Protein AF-A0A915YVB5-F1 (afdb_monomer_lite)

Organism: NCBI:txid588596

Secondary structure (DSSP, 8-state):
-----TTHHHHHHHHHHHTTSEEEEEES--TT--HHHHHHHHHHHHHTT-TTS--EEEEEEEP-TTSPPEEEEEEE--TT--HHHHHHHHTTTS-HHHHHHHHHHHHHHHHHHHHTT---S-SS-SPPPPPPTT--HHHHHHHHHHT-SSGGGSPPHHHHHHHHHHHHHHTT--

Radius of gyration: 20.86 Å; chains: 1; bounding box: 47×36×64 Å

Foldseek 3Di:
DDDPPPPVVVVVVVVCVVVQFKDKDKDFAVVDPDCVVVVVVVLCVVQQPQPLRKHWDDKDWDDDPPPGTIIITTTGRDPCPDPVSNCVVCVVVDDVLNVLVVVLSVLVSCLVCVVVVHDPVPPDPPDDDDDDPPDDPLVVVLVVQCVDPDPVSRDRSVVSNVSSVVVSVVVVVD

InterPro domains:
  IPR000719 Protein kinase domain [PS50011] (1-174)
  IPR001245 Serine-threonine/tyrosine-protein kinase, catalytic domain [PF07714] (34-124)
  IPR050122 Receptor Tyrosine Kinase [PTHR24416] (34-123)

pLDDT: mean 80.57, std 14.85, range [39.12, 97.44]

Sequence (174 aa):
MSSSSNYECVNWIEEAISNKYLEYYKFEEFKNIESELVNELKLHRKVDFHDNIINFYGVSEACSGSGIKKYLLVVDYADCGSLKQYLGDNFNKLTWKDKFQLAYQLTNVMSYLHYEGIVHRDLHSGQRENIVPGTPKDYYDLYQECWDGEPNKRPTMIKVAEELKKIIMKWEEV

Structure (mmCIF, N/CA/C/O backbone):
data_AF-A0A915YVB5-F1
#
_entry.id   AF-A0A915YVB5-F1
#
loop_
_atom_site.group_PDB
_atom_site.id
_atom_site.type_symbol
_atom_site.label_atom_id
_atom_site.label_alt_id
_atom_site.label_comp_id
_atom_site.label_asym_id
_atom_site.label_entity_id
_atom_site.label_seq_id
_atom_site.pdbx_PDB_ins_code
_atom_site.Cartn_x
_atom_site.Cartn_y
_atom_site.Cartn_z
_atom_site.occupancy
_atom_site.B_iso_or_equiv
_atom_site.auth_seq_id
_atom_site.auth_comp_id
_atom_site.auth_asym_id
_atom_site.auth_atom_id
_atom_site.pdbx_PDB_model_num
ATOM 1 N N . MET A 1 1 ? 26.363 17.633 -42.087 1.00 43.66 1 MET A N 1
ATOM 2 C CA . MET A 1 1 ? 25.273 16.986 -41.327 1.00 43.66 1 MET A CA 1
ATOM 3 C C . MET A 1 1 ? 25.839 15.763 -40.622 1.00 43.66 1 MET A C 1
ATOM 5 O O . MET A 1 1 ? 26.122 14.796 -41.310 1.00 43.66 1 MET A O 1
ATOM 9 N N . SER A 1 2 ? 26.019 15.823 -39.299 1.00 39.12 2 SER A N 1
ATOM 10 C CA . SER A 1 2 ? 25.978 14.655 -38.400 1.00 39.12 2 SER A CA 1
ATOM 11 C C . SER A 1 2 ? 26.060 15.100 -36.930 1.00 39.12 2 SER A C 1
ATOM 13 O O . SER A 1 2 ? 27.076 15.636 -36.499 1.00 39.12 2 SER A O 1
ATOM 15 N N . SER A 1 3 ? 24.957 14.846 -36.215 1.00 47.31 3 SER A N 1
ATOM 16 C CA . SER A 1 3 ? 24.842 14.462 -34.795 1.00 47.31 3 SER A CA 1
ATOM 17 C C . SER A 1 3 ? 25.483 15.339 -33.706 1.00 47.31 3 SER A C 1
ATOM 19 O O . SER A 1 3 ? 26.609 15.089 -33.284 1.00 47.31 3 SER A O 1
ATOM 21 N N . SER A 1 4 ? 24.690 16.248 -33.126 1.00 45.94 4 SER A N 1
ATOM 22 C CA . SER A 1 4 ? 24.971 16.890 -31.825 1.00 45.94 4 SER A CA 1
ATOM 23 C C . SER A 1 4 ? 23.856 16.683 -30.788 1.00 45.94 4 SER A C 1
ATOM 25 O O . SER A 1 4 ? 23.861 17.335 -29.757 1.00 45.94 4 SER A O 1
ATOM 27 N N . SER A 1 5 ? 22.908 15.768 -31.014 1.00 47.78 5 SER A N 1
ATOM 28 C CA . SER A 1 5 ? 21.724 15.632 -30.147 1.00 47.78 5 SER A CA 1
ATOM 29 C C . SER A 1 5 ? 21.885 14.658 -28.971 1.00 47.78 5 SER A C 1
ATOM 31 O O . SER A 1 5 ? 20.951 14.501 -28.195 1.00 47.78 5 SER A O 1
ATOM 33 N N . ASN A 1 6 ? 23.033 13.981 -28.830 1.00 46.94 6 ASN A N 1
ATOM 34 C CA . ASN A 1 6 ? 23.192 12.904 -27.838 1.00 46.94 6 ASN A CA 1
ATOM 35 C C . ASN A 1 6 ? 23.788 13.354 -26.491 1.00 46.94 6 ASN A C 1
ATOM 37 O O . ASN A 1 6 ? 23.718 12.602 -25.528 1.00 46.94 6 ASN A O 1
ATOM 41 N N . TYR A 1 7 ? 24.355 14.562 -26.404 1.00 51.62 7 TYR A N 1
ATOM 42 C CA . TYR A 1 7 ? 24.958 15.084 -25.164 1.00 51.62 7 TYR A CA 1
ATOM 43 C C . TYR A 1 7 ? 23.992 15.944 -24.344 1.00 51.62 7 TYR A C 1
ATOM 45 O O . TYR A 1 7 ? 24.111 16.028 -23.128 1.00 51.62 7 TYR A O 1
ATOM 53 N N . GLU A 1 8 ? 22.998 16.543 -24.996 1.00 47.28 8 GLU A N 1
ATOM 54 C CA . GLU A 1 8 ? 22.024 17.410 -24.331 1.00 47.28 8 GLU A CA 1
ATOM 55 C C . GLU A 1 8 ? 21.007 16.596 -23.514 1.00 47.28 8 GLU A C 1
ATOM 57 O O . GLU A 1 8 ? 20.640 16.992 -22.411 1.00 47.28 8 GLU A O 1
ATOM 62 N N . CYS A 1 9 ? 20.615 15.410 -24.005 1.00 47.00 9 CYS A N 1
ATOM 63 C CA . CYS A 1 9 ? 19.683 14.523 -23.301 1.00 47.00 9 CYS A CA 1
ATOM 64 C C . CYS A 1 9 ? 20.277 13.833 -22.062 1.00 47.00 9 CYS A C 1
ATOM 66 O O . CYS A 1 9 ? 19.541 13.479 -21.149 1.00 47.00 9 CYS A O 1
ATOM 68 N N . VAL A 1 10 ? 21.595 13.627 -22.021 1.00 54.09 10 VAL A N 1
ATOM 69 C CA . VAL A 1 10 ? 22.263 13.009 -20.865 1.00 54.09 10 VAL A CA 1
ATOM 70 C C . VAL A 1 10 ? 22.444 14.035 -19.744 1.00 54.09 10 VAL A C 1
ATOM 72 O O . VAL A 1 10 ? 22.188 13.718 -18.586 1.00 54.09 10 VAL A O 1
ATOM 75 N N . ASN A 1 11 ? 22.757 15.289 -20.092 1.00 62.72 11 ASN A N 1
ATOM 76 C CA . ASN A 1 11 ? 22.980 16.354 -19.114 1.00 62.72 11 ASN A CA 1
ATOM 77 C C . ASN A 1 11 ? 21.743 16.662 -18.257 1.00 62.72 11 ASN A C 1
ATOM 79 O O . ASN A 1 11 ? 21.885 16.820 -17.050 1.00 62.72 11 ASN A O 1
ATOM 83 N N . TRP A 1 12 ? 20.535 16.719 -18.835 1.00 71.44 12 TRP A N 1
ATOM 84 C CA . TRP A 1 12 ? 19.340 17.032 -18.035 1.00 71.44 12 TRP A CA 1
ATOM 85 C C . TRP A 1 12 ? 18.944 15.888 -17.097 1.00 71.44 12 TRP A C 1
ATOM 87 O O . TRP A 1 12 ? 18.432 16.150 -16.013 1.00 71.44 12 TRP A O 1
ATOM 97 N N . ILE A 1 13 ? 19.178 14.626 -17.484 1.00 64.38 13 ILE A N 1
ATOM 98 C CA . ILE A 1 13 ? 18.906 13.468 -16.618 1.00 64.38 13 ILE A CA 1
ATOM 99 C C . ILE A 1 13 ? 19.876 13.491 -15.440 1.00 64.38 13 ILE A C 1
ATOM 101 O O . ILE A 1 13 ? 19.455 13.353 -14.295 1.00 64.38 13 ILE A O 1
ATOM 105 N N . GLU A 1 14 ? 21.164 13.705 -15.709 1.00 69.56 14 GLU A N 1
ATOM 106 C CA . GLU A 1 14 ? 22.186 13.824 -14.669 1.00 69.56 14 GLU A CA 1
ATOM 107 C C . GLU A 1 14 ? 21.912 15.013 -13.735 1.00 69.56 14 GLU A C 1
ATOM 109 O O . GLU A 1 14 ? 22.028 14.880 -12.516 1.00 69.56 14 GLU A O 1
ATOM 114 N N . GLU A 1 15 ? 21.464 16.147 -14.279 1.00 77.06 15 GLU A N 1
ATOM 115 C CA . GLU A 1 15 ? 21.045 17.318 -13.507 1.00 77.06 15 GLU A CA 1
ATOM 116 C C . GLU A 1 15 ? 19.790 17.039 -12.664 1.00 77.06 15 GLU A C 1
ATOM 118 O O . GLU A 1 15 ? 19.748 17.388 -11.483 1.00 77.06 15 GLU A O 1
ATOM 123 N N . ALA A 1 16 ? 18.783 16.362 -13.220 1.00 71.44 16 ALA A N 1
ATOM 124 C CA . ALA A 1 16 ? 17.572 15.978 -12.500 1.00 71.44 16 ALA A CA 1
ATOM 125 C C . ALA A 1 16 ? 17.860 14.976 -11.371 1.00 71.44 16 ALA A C 1
ATOM 127 O O . ALA A 1 16 ? 17.291 15.102 -10.287 1.00 71.44 16 ALA A O 1
ATOM 128 N N . ILE A 1 17 ? 18.784 14.032 -11.581 1.00 72.75 17 ILE A N 1
ATOM 129 C CA . ILE A 1 17 ? 19.278 13.121 -10.536 1.00 72.75 17 ILE A CA 1
ATOM 130 C C . ILE A 1 17 ? 20.024 13.914 -9.455 1.00 72.75 17 ILE A C 1
ATOM 132 O O . ILE A 1 17 ? 19.758 13.743 -8.266 1.00 72.75 17 ILE A O 1
ATOM 136 N N . SER A 1 18 ? 20.929 14.818 -9.849 1.00 78.94 18 SER A N 1
ATOM 137 C CA . SER A 1 18 ? 21.695 15.664 -8.921 1.00 78.94 18 SER A CA 1
ATOM 138 C C . SER A 1 18 ? 20.785 16.534 -8.049 1.00 78.94 18 SER A C 1
ATOM 140 O O . SER A 1 18 ? 21.034 16.706 -6.855 1.00 78.94 18 SER A O 1
ATOM 142 N N . ASN A 1 19 ? 19.704 17.049 -8.633 1.00 79.56 19 ASN A N 1
ATOM 143 C CA . ASN A 1 19 ? 18.708 17.865 -7.947 1.00 79.56 19 ASN A CA 1
ATOM 144 C C . ASN A 1 19 ? 17.631 17.042 -7.214 1.00 79.56 19 ASN A C 1
ATOM 146 O O . ASN A 1 19 ? 16.724 17.633 -6.633 1.00 79.56 19 ASN A O 1
ATOM 150 N N . LYS A 1 20 ? 17.737 15.703 -7.196 1.00 76.12 20 LYS A N 1
ATOM 151 C CA . LYS A 1 20 ? 16.785 14.776 -6.554 1.00 76.12 20 LYS A CA 1
ATOM 152 C C . LYS A 1 20 ? 15.350 14.872 -7.086 1.00 76.12 20 LYS A C 1
ATOM 154 O O . LYS A 1 20 ? 14.392 14.681 -6.344 1.00 76.12 20 LYS A O 1
ATOM 159 N N . TYR A 1 21 ? 15.198 15.165 -8.374 1.00 68.75 21 TYR A N 1
ATOM 160 C CA . TYR A 1 21 ? 13.904 15.112 -9.056 1.00 68.75 21 TYR A CA 1
ATOM 161 C C . TYR A 1 21 ? 13.575 13.707 -9.572 1.00 68.75 21 TYR A C 1
ATOM 163 O O . TYR A 1 21 ? 12.403 13.380 -9.726 1.00 68.75 21 TYR A O 1
ATOM 171 N N . LEU A 1 22 ? 14.592 12.877 -9.832 1.00 66.31 22 LEU A N 1
ATOM 172 C CA . LEU A 1 22 ? 14.447 11.523 -10.373 1.00 66.31 22 LEU A CA 1
ATOM 173 C C . LEU A 1 22 ? 15.363 10.537 -9.639 1.00 66.31 22 LEU A C 1
ATOM 175 O O . LEU A 1 22 ? 16.502 10.872 -9.305 1.00 66.31 22 LEU A O 1
ATOM 179 N N . GLU A 1 23 ? 14.883 9.308 -9.444 1.00 63.91 23 GLU A N 1
ATOM 180 C CA . GLU A 1 23 ? 15.707 8.159 -9.052 1.00 63.91 23 GLU A CA 1
ATOM 181 C C . GLU A 1 23 ? 15.941 7.243 -10.261 1.00 63.91 23 GLU A C 1
ATOM 183 O O . GLU A 1 23 ? 15.112 7.186 -11.173 1.00 63.91 23 GLU A O 1
ATOM 188 N N . TYR A 1 24 ? 17.065 6.516 -10.281 1.00 60.62 24 TYR A N 1
ATOM 189 C CA . TYR A 1 24 ? 17.320 5.497 -11.298 1.00 60.62 24 TYR A CA 1
ATOM 190 C C . TYR A 1 24 ? 17.777 4.178 -10.685 1.00 60.62 24 TYR A C 1
ATOM 192 O O . TYR A 1 24 ? 18.603 4.134 -9.773 1.00 60.62 24 TYR A O 1
ATOM 200 N N . TYR A 1 25 ? 17.304 3.084 -11.275 1.00 61.62 25 TYR A N 1
ATOM 201 C CA . TYR A 1 25 ? 17.767 1.736 -10.965 1.00 61.62 25 TYR A CA 1
ATOM 202 C C . TYR A 1 25 ? 18.684 1.243 -12.084 1.00 61.62 25 TYR A C 1
ATOM 204 O O . TYR A 1 25 ? 18.329 1.291 -13.265 1.00 61.62 25 TYR A O 1
ATOM 212 N N . LYS A 1 26 ? 19.890 0.797 -11.717 1.00 52.09 26 LYS A N 1
ATOM 213 C CA . LYS A 1 26 ? 20.902 0.295 -12.654 1.00 52.09 26 LYS A CA 1
ATOM 214 C C . LYS A 1 26 ? 20.838 -1.226 -12.724 1.00 52.09 26 LYS A C 1
ATOM 216 O O . LYS A 1 26 ? 21.125 -1.898 -11.738 1.00 52.09 26 LYS A O 1
ATOM 221 N N . PHE A 1 27 ? 20.574 -1.759 -13.911 1.00 57.34 27 PHE A N 1
ATOM 222 C CA . PHE A 1 27 ? 20.607 -3.199 -14.167 1.00 57.34 27 PHE A CA 1
ATOM 223 C C . PHE A 1 27 ? 21.787 -3.528 -15.085 1.00 57.34 27 PHE A C 1
ATOM 225 O O . PHE A 1 27 ? 21.959 -2.913 -16.141 1.00 57.34 27 PHE A O 1
ATOM 232 N N . GLU A 1 28 ? 22.662 -4.437 -14.642 1.00 49.88 28 GLU A N 1
ATOM 233 C CA . GLU A 1 28 ? 23.967 -4.643 -15.284 1.00 49.88 28 GLU A CA 1
ATOM 234 C C . GLU A 1 28 ? 23.925 -5.565 -16.502 1.00 49.88 28 GLU A C 1
ATOM 236 O O . GLU A 1 28 ? 24.807 -5.439 -17.342 1.00 49.88 28 GLU A O 1
ATOM 241 N N . GLU A 1 29 ? 22.900 -6.399 -16.685 1.00 47.47 29 GLU A N 1
ATOM 242 C CA . GLU A 1 29 ? 22.746 -7.183 -17.910 1.00 47.47 29 GLU A CA 1
ATOM 243 C C . GLU A 1 29 ? 21.276 -7.391 -18.267 1.00 47.47 29 GLU A C 1
ATOM 245 O O . GLU A 1 29 ? 20.557 -8.165 -17.647 1.00 47.47 29 GLU A O 1
ATOM 250 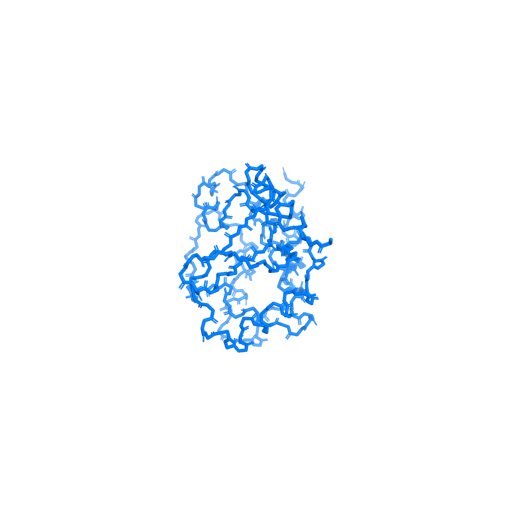N N . PHE A 1 30 ? 20.854 -6.773 -19.363 1.00 51.91 30 PHE A N 1
ATOM 251 C CA . PHE A 1 30 ? 19.599 -7.094 -20.036 1.00 51.91 30 PHE A CA 1
ATOM 252 C C . PHE A 1 30 ? 19.775 -8.213 -21.070 1.00 51.91 30 PHE A C 1
ATOM 254 O O . PHE A 1 30 ? 19.174 -8.194 -22.142 1.00 51.91 30 PHE A O 1
ATOM 261 N N . LYS A 1 31 ? 20.645 -9.190 -20.788 1.00 48.50 31 LYS A N 1
ATOM 262 C CA . LYS A 1 31 ? 20.853 -10.328 -21.698 1.00 48.50 31 LYS A CA 1
ATOM 263 C C . LYS A 1 31 ? 19.724 -11.358 -21.647 1.00 48.50 31 LYS A C 1
ATOM 265 O O . LYS A 1 31 ? 19.667 -12.183 -22.543 1.00 48.50 31 LYS A O 1
ATOM 270 N N . ASN A 1 32 ? 18.799 -11.224 -20.694 1.00 45.31 32 ASN A N 1
ATOM 271 C CA . ASN A 1 32 ? 17.533 -11.950 -20.611 1.00 45.31 32 ASN A CA 1
ATOM 272 C C . ASN A 1 32 ? 16.418 -11.001 -20.115 1.00 45.31 32 ASN A C 1
ATOM 274 O O . ASN A 1 32 ? 15.937 -11.147 -18.995 1.00 45.31 32 ASN A O 1
ATOM 278 N N . ILE A 1 33 ? 16.000 -10.004 -20.915 1.00 53.34 33 ILE A N 1
ATOM 279 C CA . ILE A 1 33 ? 14.674 -9.373 -20.713 1.00 53.34 33 ILE A CA 1
ATOM 280 C C . ILE A 1 33 ? 13.633 -10.401 -21.150 1.00 53.34 33 ILE A C 1
ATOM 282 O O . ILE A 1 33 ? 13.094 -10.350 -22.257 1.00 53.34 33 ILE A O 1
ATOM 286 N N . GLU A 1 34 ? 13.415 -11.398 -20.305 1.00 61.78 34 GLU A N 1
ATOM 287 C CA . GLU A 1 34 ? 12.273 -12.287 -20.413 1.00 61.78 34 GLU A CA 1
ATOM 288 C C . GLU A 1 34 ? 11.006 -11.447 -20.205 1.00 61.78 34 GLU A C 1
ATOM 290 O O . GLU A 1 34 ? 11.015 -10.418 -19.528 1.00 61.78 34 GLU A O 1
ATOM 295 N N . SER A 1 35 ? 9.916 -11.851 -20.849 1.00 64.81 35 SER A N 1
ATOM 296 C CA . SER A 1 35 ? 8.612 -11.174 -20.935 1.00 64.81 35 SER A CA 1
ATOM 297 C C . SER A 1 35 ? 8.062 -10.537 -19.650 1.00 64.81 35 SER A C 1
ATOM 299 O O . SER A 1 35 ? 7.161 -9.707 -19.739 1.00 64.81 35 SER A O 1
ATOM 301 N N . GLU A 1 36 ? 8.571 -10.919 -18.483 1.00 72.19 36 GLU A N 1
ATOM 302 C CA . GLU A 1 36 ? 8.142 -10.486 -17.156 1.00 72.19 36 GLU A CA 1
ATOM 303 C C . GLU A 1 36 ? 8.354 -8.989 -16.916 1.00 72.19 36 GLU A C 1
ATOM 305 O O . GLU A 1 36 ? 7.379 -8.305 -16.616 1.00 72.19 36 GLU A O 1
ATOM 310 N N . LEU A 1 37 ? 9.553 -8.441 -17.156 1.00 74.31 37 LEU A N 1
ATOM 311 C CA . LEU A 1 37 ? 9.798 -7.003 -16.956 1.00 74.31 37 LEU A CA 1
ATOM 312 C C . LEU A 1 37 ? 8.968 -6.148 -17.923 1.00 74.31 37 LEU A C 1
ATOM 314 O O . LEU A 1 37 ? 8.394 -5.129 -17.551 1.00 74.31 37 LEU A O 1
ATOM 318 N N . VAL A 1 38 ? 8.869 -6.569 -19.188 1.00 78.06 38 VAL A N 1
ATOM 319 C CA . VAL A 1 38 ? 8.026 -5.877 -20.178 1.00 78.06 38 VAL A CA 1
ATOM 320 C C . VAL A 1 38 ? 6.555 -5.934 -19.766 1.00 78.06 38 VAL A C 1
ATOM 322 O O . VAL A 1 38 ? 5.820 -4.971 -19.980 1.00 78.06 38 VAL A O 1
ATOM 325 N N . ASN A 1 39 ? 6.110 -7.053 -19.197 1.00 81.00 39 ASN A N 1
ATOM 326 C CA . ASN A 1 39 ? 4.759 -7.195 -18.681 1.00 81.00 39 ASN A CA 1
ATOM 327 C C . ASN A 1 39 ? 4.525 -6.293 -17.461 1.00 81.00 39 ASN A C 1
ATOM 329 O O . ASN A 1 39 ? 3.501 -5.622 -17.406 1.00 81.00 39 ASN A O 1
ATOM 333 N N . GLU A 1 40 ? 5.481 -6.206 -16.540 1.00 82.25 40 GLU A N 1
ATOM 334 C CA . GLU A 1 40 ? 5.418 -5.318 -15.377 1.00 82.25 40 GLU A CA 1
ATOM 335 C C . GLU A 1 40 ? 5.320 -3.845 -15.793 1.00 82.25 40 GLU A C 1
ATOM 337 O O . GLU A 1 40 ? 4.391 -3.158 -15.380 1.00 82.25 40 GLU A O 1
ATOM 342 N N . LEU A 1 41 ? 6.169 -3.384 -16.719 1.00 84.69 41 LEU A N 1
ATOM 343 C CA . LEU A 1 41 ? 6.102 -2.015 -17.248 1.00 84.69 41 LEU A CA 1
ATOM 344 C C . LEU A 1 41 ? 4.778 -1.725 -17.972 1.00 84.69 41 LEU A C 1
ATOM 346 O O . LEU A 1 41 ? 4.252 -0.615 -17.895 1.00 84.69 41 LEU A O 1
ATOM 350 N N . LYS A 1 42 ? 4.214 -2.713 -18.680 1.00 84.75 42 LYS A N 1
ATOM 351 C CA . LYS A 1 42 ? 2.887 -2.585 -19.307 1.00 84.75 42 LYS A CA 1
ATOM 352 C C . LYS A 1 42 ? 1.776 -2.462 -18.269 1.00 84.75 42 LYS A C 1
ATOM 354 O O . LYS A 1 42 ? 0.858 -1.674 -18.477 1.00 84.75 42 LYS A O 1
ATOM 359 N N . LEU A 1 43 ? 1.845 -3.235 -17.186 1.00 85.38 43 LEU A N 1
ATOM 360 C CA . LEU A 1 43 ? 0.885 -3.162 -16.087 1.00 85.38 43 LEU A CA 1
ATOM 361 C C . LEU A 1 43 ? 1.013 -1.835 -15.335 1.00 85.38 43 LEU A C 1
ATOM 363 O O . LEU A 1 43 ? -0.009 -1.209 -15.081 1.00 85.38 43 LEU A O 1
ATOM 367 N N . HIS A 1 44 ? 2.235 -1.363 -15.068 1.00 84.75 44 HIS A N 1
ATOM 368 C CA . HIS A 1 44 ? 2.494 -0.065 -14.435 1.00 84.75 44 HIS A CA 1
ATOM 369 C C . HIS A 1 44 ? 1.878 1.075 -15.246 1.00 84.75 44 HIS A C 1
ATOM 371 O O . HIS A 1 44 ? 1.088 1.843 -14.714 1.00 84.75 44 HIS A O 1
ATOM 377 N N . ARG A 1 45 ? 2.123 1.127 -16.562 1.00 84.62 45 ARG A N 1
ATOM 378 C CA . ARG A 1 45 ? 1.517 2.130 -17.462 1.00 84.62 45 ARG A CA 1
ATOM 379 C C . ARG A 1 45 ? -0.009 2.081 -17.546 1.00 84.62 45 ARG A C 1
ATOM 381 O O . ARG A 1 45 ? -0.616 2.998 -18.082 1.00 84.62 45 ARG A O 1
ATOM 388 N N . LYS A 1 46 ? -0.644 0.993 -17.109 1.00 84.69 46 LYS A N 1
ATOM 389 C CA . LYS A 1 46 ? -2.108 0.913 -17.036 1.00 84.69 46 LYS A CA 1
ATOM 390 C C . LYS A 1 46 ? -2.648 1.684 -15.825 1.00 84.69 46 LYS A C 1
ATOM 392 O O . LYS A 1 46 ? -3.812 2.066 -15.827 1.00 84.69 46 LYS A O 1
ATOM 397 N N . VAL A 1 47 ? -1.814 1.875 -14.802 1.00 83.94 47 VAL A N 1
ATOM 398 C CA . VAL A 1 47 ? -2.198 2.383 -13.479 1.00 83.94 47 VAL A CA 1
ATOM 399 C C . VAL A 1 47 ? -1.407 3.625 -13.054 1.00 83.94 47 VAL A C 1
ATOM 401 O O . VAL A 1 47 ? -1.515 4.046 -11.906 1.00 83.94 47 VAL A O 1
ATOM 404 N N . ASP A 1 48 ? -0.648 4.239 -13.963 1.00 76.00 48 ASP A N 1
ATOM 405 C CA . ASP A 1 48 ? 0.239 5.391 -13.723 1.00 76.00 48 ASP A CA 1
ATOM 406 C C . ASP A 1 48 ? -0.499 6.724 -13.481 1.00 76.00 48 ASP A C 1
ATOM 408 O O . ASP A 1 48 ? 0.128 7.772 -13.406 1.00 76.00 48 ASP A O 1
ATOM 412 N N . PHE A 1 49 ? -1.824 6.697 -13.318 1.00 74.75 49 PHE A N 1
ATOM 413 C CA . PHE A 1 49 ? -2.660 7.878 -13.070 1.00 74.75 49 PHE A CA 1
ATOM 414 C C . PHE A 1 49 ? -3.087 8.044 -11.603 1.00 74.75 49 PHE A C 1
ATOM 416 O O . PHE A 1 49 ? -3.876 8.935 -11.296 1.00 74.75 49 PHE A O 1
ATOM 423 N N . HIS A 1 50 ? -2.647 7.164 -10.698 1.00 77.94 50 HIS A N 1
ATOM 424 C CA . HIS A 1 50 ? -3.055 7.203 -9.293 1.00 77.94 50 HIS A CA 1
ATOM 425 C C . HIS A 1 50 ? -2.010 7.932 -8.434 1.00 77.94 50 HIS A C 1
ATOM 427 O O . HIS A 1 50 ? -0.886 7.459 -8.318 1.00 77.94 50 HIS A O 1
ATOM 433 N N . ASP A 1 51 ? -2.407 8.990 -7.717 1.00 81.88 51 ASP A N 1
ATOM 434 C CA . ASP A 1 51 ? -1.539 9.870 -6.895 1.00 81.88 51 ASP A CA 1
ATOM 435 C C . ASP A 1 51 ? -0.704 9.171 -5.793 1.00 81.88 51 ASP A C 1
ATOM 437 O O . ASP A 1 51 ? 0.118 9.788 -5.118 1.00 81.88 51 ASP A O 1
ATOM 441 N N . ASN A 1 52 ? -0.944 7.883 -5.546 1.00 83.69 52 ASN A N 1
ATOM 442 C CA . ASN A 1 52 ? -0.227 7.070 -4.553 1.00 83.69 52 ASN A CA 1
ATOM 443 C C . ASN A 1 52 ? 0.561 5.910 -5.185 1.00 83.69 52 ASN A C 1
ATOM 445 O O . ASN A 1 52 ? 0.977 4.993 -4.480 1.00 83.69 52 ASN A O 1
ATOM 449 N N . ILE A 1 53 ? 0.747 5.941 -6.505 1.00 84.50 53 ILE A N 1
ATOM 450 C CA . ILE A 1 53 ? 1.628 5.052 -7.258 1.00 84.50 53 ILE A CA 1
ATOM 451 C C . ILE A 1 53 ? 2.763 5.917 -7.809 1.00 84.50 53 ILE A C 1
ATOM 453 O O . ILE A 1 53 ? 2.521 6.998 -8.332 1.00 84.50 53 ILE A O 1
ATOM 457 N N . ILE A 1 54 ? 4.003 5.444 -7.675 1.00 84.50 54 ILE A N 1
ATOM 458 C CA . ILE A 1 54 ? 5.181 6.109 -8.249 1.00 84.50 54 ILE A CA 1
ATOM 459 C C . ILE A 1 54 ? 4.986 6.236 -9.761 1.00 84.50 54 ILE A C 1
ATOM 461 O O . ILE A 1 54 ? 4.746 5.229 -10.432 1.00 84.50 54 ILE A O 1
ATOM 465 N N . ASN A 1 55 ? 5.115 7.442 -10.314 1.00 86.12 55 ASN A N 1
ATOM 466 C CA . ASN A 1 55 ? 4.979 7.633 -11.752 1.00 86.12 55 ASN A CA 1
ATOM 467 C C . ASN A 1 55 ? 6.177 7.034 -12.489 1.00 86.12 55 ASN A C 1
ATOM 469 O O . ASN A 1 55 ? 7.330 7.185 -12.078 1.00 86.12 55 ASN A O 1
ATOM 473 N N . PHE A 1 56 ? 5.894 6.358 -13.600 1.00 85.69 56 PHE A N 1
ATOM 474 C CA . PHE A 1 56 ? 6.901 5.811 -14.499 1.00 85.69 56 PHE A CA 1
ATOM 475 C C . PHE A 1 56 ? 6.992 6.668 -15.762 1.00 85.69 56 PHE A C 1
ATOM 477 O O . PHE A 1 56 ? 6.040 6.758 -16.534 1.00 85.69 56 PHE A O 1
ATOM 484 N N . TYR A 1 57 ? 8.161 7.264 -15.998 1.00 83.81 57 TYR A N 1
ATOM 485 C CA . TYR A 1 57 ? 8.373 8.189 -17.113 1.00 83.81 57 TYR A CA 1
ATOM 486 C C . TYR A 1 57 ? 9.001 7.522 -18.337 1.00 83.81 57 TYR A C 1
ATOM 488 O O . TYR A 1 57 ? 8.758 7.947 -19.468 1.00 83.81 57 TYR A O 1
ATOM 496 N N . GLY A 1 58 ? 9.806 6.473 -18.149 1.00 81.38 58 GLY A N 1
ATOM 497 C CA . GLY A 1 58 ? 10.414 5.765 -19.271 1.00 81.38 58 GLY A CA 1
ATOM 498 C C . GLY A 1 58 ? 11.664 4.965 -18.932 1.00 81.38 58 GLY A C 1
ATOM 499 O O . GLY A 1 58 ? 12.074 4.838 -17.781 1.00 81.38 58 GLY A O 1
ATOM 500 N N . VAL A 1 59 ? 12.279 4.423 -19.983 1.00 82.19 59 VAL A N 1
ATOM 501 C CA . VAL A 1 59 ? 13.549 3.694 -19.919 1.00 82.19 59 VAL A CA 1
ATOM 502 C C . VAL A 1 59 ? 14.579 4.424 -20.777 1.00 82.19 59 VAL A C 1
ATOM 504 O O . VAL A 1 59 ? 14.278 4.789 -21.913 1.00 82.19 59 VAL A O 1
ATOM 507 N N . SER A 1 60 ? 15.791 4.603 -20.255 1.00 82.00 60 SER A N 1
ATOM 508 C CA . SER A 1 60 ? 16.933 5.166 -20.986 1.00 82.00 60 SER A CA 1
ATOM 509 C C . SER A 1 60 ? 18.050 4.131 -21.141 1.00 82.00 60 SER A C 1
ATOM 511 O O . SER A 1 60 ? 18.213 3.267 -20.283 1.00 82.00 60 SER A O 1
ATOM 513 N N . GLU A 1 61 ? 18.828 4.196 -22.224 1.00 77.06 61 GLU A N 1
ATOM 514 C CA . GLU A 1 61 ? 20.019 3.358 -22.428 1.00 77.06 61 GLU A CA 1
ATOM 515 C C . GLU A 1 61 ? 21.259 4.109 -21.920 1.00 77.06 61 GLU A C 1
ATOM 517 O O . GLU A 1 61 ? 21.545 5.226 -22.347 1.00 77.06 61 GLU A O 1
ATOM 522 N N . ALA A 1 62 ? 22.014 3.492 -21.012 1.00 74.50 62 ALA A N 1
ATOM 523 C CA . ALA A 1 62 ? 23.278 4.016 -20.517 1.00 74.50 62 ALA A CA 1
ATOM 524 C C . ALA A 1 62 ? 24.443 3.402 -21.304 1.00 74.50 62 ALA A C 1
ATOM 526 O O . ALA A 1 62 ? 24.660 2.184 -21.284 1.00 74.50 62 ALA A O 1
ATOM 527 N N . CYS A 1 63 ? 25.221 4.254 -21.977 1.00 68.38 63 CYS A N 1
ATOM 528 C CA . CYS A 1 63 ? 26.423 3.848 -22.701 1.00 68.38 63 CYS A CA 1
ATOM 529 C C . CYS A 1 63 ? 27.417 3.173 -21.747 1.00 68.38 63 CYS A C 1
ATOM 531 O O . CYS A 1 63 ? 27.906 3.796 -20.805 1.00 68.38 63 CYS A O 1
ATOM 533 N N . SER A 1 64 ? 27.761 1.910 -22.007 1.00 62.00 64 SER A N 1
ATOM 534 C CA . SER A 1 64 ? 28.851 1.236 -21.304 1.00 62.00 64 SER A CA 1
ATOM 535 C C . SER A 1 64 ?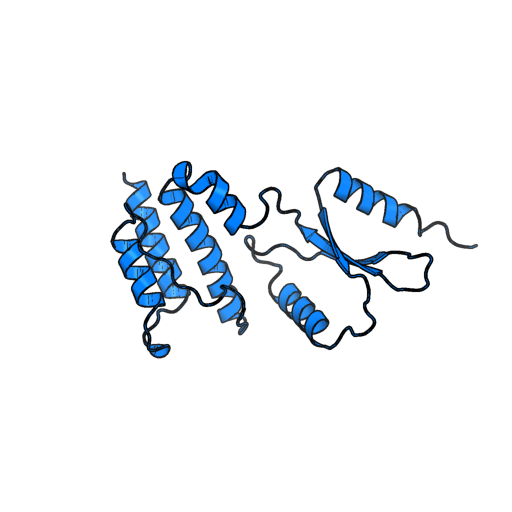 29.958 0.860 -22.291 1.00 62.00 64 SER A C 1
ATOM 537 O O . SER A 1 64 ? 29.712 0.269 -23.342 1.00 62.00 64 SER A O 1
ATOM 539 N N . GLY A 1 65 ? 31.200 1.229 -21.963 1.00 62.84 65 GLY A N 1
ATOM 540 C CA . GLY A 1 65 ? 32.371 0.990 -22.816 1.00 62.84 65 GLY A CA 1
ATOM 541 C C . GLY A 1 65 ? 32.726 -0.490 -23.017 1.00 62.84 65 GLY A C 1
ATOM 542 O O . GLY A 1 65 ? 33.663 -0.791 -23.748 1.00 62.84 65 GLY A O 1
ATOM 543 N N . SER A 1 66 ? 31.996 -1.415 -22.383 1.00 63.00 66 SER A N 1
ATOM 544 C CA . SER A 1 66 ? 32.230 -2.863 -22.423 1.00 63.00 66 SER A CA 1
ATOM 545 C C . SER A 1 66 ? 31.319 -3.623 -23.400 1.00 63.00 66 SER A C 1
ATOM 547 O O . SER A 1 66 ? 31.334 -4.852 -23.409 1.00 63.00 66 SER A O 1
ATOM 549 N N . GLY A 1 67 ? 30.506 -2.928 -24.210 1.00 65.44 67 GLY A N 1
ATOM 550 C CA . GLY A 1 67 ? 29.556 -3.555 -25.145 1.00 65.44 67 GLY A CA 1
ATOM 551 C C . GLY A 1 67 ? 28.315 -4.165 -24.475 1.00 65.44 67 GLY A C 1
ATOM 552 O O . GLY A 1 67 ? 27.467 -4.746 -25.150 1.00 65.44 67 GLY A O 1
ATOM 553 N N . ILE A 1 68 ? 28.183 -4.023 -23.153 1.00 66.44 68 ILE A N 1
ATOM 554 C CA . ILE A 1 68 ? 27.012 -4.449 -22.383 1.00 66.44 68 ILE A CA 1
ATOM 555 C C . ILE A 1 68 ? 25.981 -3.315 -22.391 1.00 66.44 68 ILE A C 1
ATOM 557 O O . ILE A 1 68 ? 26.280 -2.195 -21.976 1.00 66.44 68 ILE A O 1
ATOM 561 N N . LYS A 1 69 ? 24.751 -3.581 -22.832 1.00 66.88 69 LYS A N 1
ATOM 562 C CA . LYS A 1 69 ? 23.677 -2.586 -22.735 1.00 66.88 69 LYS A CA 1
ATOM 563 C C . LYS A 1 69 ? 23.197 -2.474 -21.293 1.00 66.88 69 LYS A C 1
ATOM 565 O O . LYS A 1 69 ? 22.720 -3.455 -20.724 1.00 66.88 69 LYS A O 1
ATOM 570 N N . LYS A 1 70 ? 23.320 -1.279 -20.719 1.00 71.50 70 LYS A N 1
ATOM 571 C CA . LYS A 1 70 ? 22.738 -0.924 -19.422 1.00 71.50 70 LYS A CA 1
ATOM 572 C C . LYS A 1 70 ? 21.511 -0.073 -19.689 1.00 71.50 70 LYS A C 1
ATOM 574 O O . LYS A 1 70 ? 21.553 0.782 -20.567 1.00 71.50 70 LYS A O 1
ATOM 579 N N . TYR A 1 71 ? 20.439 -0.301 -18.949 1.00 74.81 71 TYR A N 1
ATOM 580 C CA . TYR A 1 71 ? 19.253 0.540 -19.039 1.00 74.81 71 TYR A CA 1
ATOM 581 C C . TYR A 1 71 ? 18.918 1.088 -17.658 1.00 74.81 71 TYR A C 1
ATOM 583 O O . TYR A 1 71 ? 19.219 0.465 -16.636 1.00 74.81 71 TYR A O 1
ATOM 591 N N . LEU A 1 72 ? 18.336 2.277 -17.669 1.00 79.50 72 LEU A N 1
ATOM 592 C CA . LEU A 1 72 ? 17.934 3.054 -16.512 1.00 79.50 72 LEU A CA 1
ATOM 593 C C . LEU A 1 72 ? 16.416 3.178 -16.537 1.00 79.50 72 LEU A C 1
ATOM 595 O O . LEU A 1 72 ? 15.850 3.563 -17.562 1.00 79.50 72 LEU A O 1
ATOM 599 N N . LEU A 1 73 ? 15.773 2.858 -15.420 1.00 83.12 73 LEU A N 1
ATOM 600 C CA . LEU A 1 73 ? 14.358 3.142 -15.203 1.00 83.12 73 LEU A CA 1
ATOM 601 C C . LEU A 1 73 ? 14.220 4.567 -14.663 1.00 83.12 73 LEU A C 1
ATOM 603 O O . LEU A 1 73 ? 14.918 4.907 -13.711 1.00 83.12 73 LEU A O 1
ATOM 607 N N . VAL A 1 74 ? 13.346 5.374 -15.261 1.00 85.44 74 VAL A N 1
ATOM 608 C CA . VAL A 1 74 ? 13.092 6.758 -14.843 1.00 85.44 74 VAL A CA 1
ATOM 609 C C . VAL A 1 74 ? 11.728 6.830 -14.165 1.00 85.44 74 VAL A C 1
ATOM 611 O O . VAL A 1 74 ? 10.702 6.604 -14.812 1.00 85.44 74 VAL A O 1
ATOM 614 N N . VAL A 1 75 ? 11.729 7.130 -12.867 1.00 85.69 75 VAL A N 1
ATOM 615 C CA . VAL A 1 75 ? 10.544 7.166 -11.994 1.00 85.69 75 VAL A CA 1
ATOM 616 C C . VAL A 1 75 ? 10.595 8.362 -11.039 1.00 85.69 75 VAL A C 1
ATOM 618 O O . VAL A 1 75 ? 11.646 8.999 -10.916 1.00 85.69 75 VAL A O 1
ATOM 621 N N . ASP A 1 76 ? 9.486 8.657 -10.352 1.00 85.88 76 ASP A N 1
ATOM 622 C CA . ASP A 1 76 ? 9.488 9.638 -9.256 1.00 85.88 76 ASP A CA 1
ATOM 623 C C . ASP A 1 76 ? 10.550 9.308 -8.201 1.00 85.88 76 ASP A C 1
ATOM 625 O O . ASP A 1 76 ? 10.727 8.153 -7.810 1.00 85.88 76 ASP A O 1
ATOM 629 N N . TYR A 1 77 ? 11.224 10.345 -7.702 1.00 84.56 77 TYR A N 1
ATOM 630 C CA . TYR A 1 77 ? 12.123 10.221 -6.561 1.00 84.56 77 TYR A CA 1
ATOM 631 C C . TYR A 1 77 ? 11.330 10.200 -5.244 1.00 84.56 77 TYR A C 1
ATOM 633 O O . TYR A 1 77 ? 10.641 11.166 -4.911 1.00 84.56 77 TYR A O 1
ATOM 641 N N . ALA A 1 78 ? 11.455 9.116 -4.472 1.00 84.94 78 ALA A N 1
ATOM 642 C CA . ALA A 1 78 ? 10.848 8.981 -3.149 1.00 84.94 78 ALA A CA 1
ATOM 643 C C . ALA A 1 78 ? 11.869 9.346 -2.055 1.00 84.94 78 ALA A C 1
ATOM 645 O O . ALA A 1 78 ? 12.686 8.530 -1.627 1.00 84.94 78 ALA A O 1
ATOM 646 N N . ASP A 1 79 ? 11.816 10.586 -1.573 1.00 84.81 79 ASP A N 1
ATOM 647 C CA . ASP A 1 79 ? 12.821 11.169 -0.673 1.00 84.81 79 ASP A CA 1
ATOM 648 C C . ASP A 1 79 ? 12.922 10.523 0.722 1.00 84.81 79 ASP A C 1
ATOM 650 O O . ASP A 1 79 ? 13.940 10.674 1.403 1.00 84.81 79 ASP A O 1
ATOM 654 N N . CYS A 1 80 ? 11.899 9.772 1.123 1.00 83.06 80 CYS A N 1
ATOM 655 C CA . CYS A 1 80 ? 11.796 9.106 2.420 1.00 83.06 80 CYS A CA 1
ATOM 656 C C . CYS A 1 80 ? 12.164 7.610 2.392 1.00 83.06 80 CYS A C 1
ATOM 658 O O . CYS A 1 80 ? 12.000 6.919 3.401 1.00 83.06 80 CYS A O 1
ATOM 660 N N . GLY A 1 81 ? 12.666 7.103 1.261 1.00 86.12 81 GLY A N 1
ATOM 661 C CA . GLY A 1 81 ? 12.998 5.690 1.096 1.00 86.12 81 GLY A CA 1
ATOM 662 C C . GLY A 1 81 ? 11.770 4.777 1.191 1.00 86.12 81 GLY A C 1
ATOM 663 O O . GLY A 1 81 ? 10.636 5.183 0.943 1.00 86.12 81 GLY A O 1
ATOM 664 N N . SER A 1 82 ? 11.989 3.506 1.543 1.00 88.44 82 SER A N 1
ATOM 665 C CA . SER A 1 82 ? 10.885 2.541 1.661 1.00 88.44 82 SER A CA 1
ATOM 666 C C . SER A 1 82 ? 9.986 2.834 2.866 1.00 88.44 82 SER A C 1
ATOM 668 O O . SER A 1 82 ? 10.467 3.230 3.930 1.00 88.44 82 SER A O 1
ATOM 670 N N . LEU A 1 83 ? 8.691 2.510 2.759 1.00 88.12 83 LEU A N 1
ATOM 671 C CA . LEU A 1 83 ? 7.750 2.632 3.879 1.00 88.12 83 LEU A CA 1
ATOM 672 C C . LEU A 1 83 ? 8.232 1.880 5.132 1.00 88.12 83 LEU A C 1
ATOM 674 O O . LEU A 1 83 ? 8.076 2.373 6.244 1.00 88.12 83 LEU A O 1
ATOM 678 N N . LYS A 1 84 ? 8.875 0.716 4.967 1.00 88.06 84 LYS A N 1
ATOM 679 C CA . LYS A 1 84 ? 9.460 -0.047 6.081 1.00 88.06 84 LYS A CA 1
ATOM 680 C C . LYS A 1 84 ? 10.527 0.756 6.829 1.00 88.06 84 LYS A C 1
ATOM 682 O O . LYS A 1 84 ? 10.529 0.759 8.058 1.00 88.06 84 LYS A O 1
ATOM 687 N N . GLN A 1 85 ? 11.425 1.415 6.100 1.00 89.19 85 GLN A N 1
ATOM 688 C CA . GLN A 1 85 ? 12.463 2.260 6.689 1.00 89.19 85 GLN A CA 1
ATOM 689 C C . GLN A 1 85 ? 11.841 3.481 7.366 1.00 89.19 85 GLN A C 1
ATOM 691 O O . GLN A 1 85 ? 12.106 3.734 8.538 1.00 89.19 85 GLN A O 1
ATOM 696 N N . TYR A 1 86 ? 10.937 4.168 6.666 1.00 91.75 86 TYR A N 1
ATOM 697 C CA . TYR A 1 86 ? 10.244 5.334 7.199 1.00 91.75 86 TYR A CA 1
ATOM 698 C C . TYR A 1 86 ? 9.494 5.026 8.501 1.00 91.75 86 TYR A C 1
ATOM 700 O O . TYR A 1 86 ? 9.610 5.771 9.477 1.00 91.75 86 TYR A O 1
ATOM 708 N N . LEU A 1 87 ? 8.758 3.909 8.540 1.00 90.19 87 LEU A N 1
ATOM 709 C CA . LEU A 1 87 ? 8.076 3.439 9.742 1.00 90.19 87 LEU A CA 1
ATOM 710 C C . LEU A 1 87 ? 9.079 3.071 10.836 1.00 90.19 87 LEU A C 1
ATOM 712 O O . LEU A 1 87 ? 8.866 3.465 11.975 1.00 90.19 87 LEU A O 1
ATOM 716 N N . GLY A 1 88 ? 10.179 2.386 10.512 1.00 89.94 88 GLY A N 1
ATOM 717 C CA . GLY A 1 88 ? 11.235 2.063 11.477 1.00 89.94 88 GLY A CA 1
ATOM 718 C C . GLY A 1 88 ? 11.813 3.299 12.176 1.00 89.94 88 GLY A C 1
ATOM 719 O O . GLY A 1 88 ? 11.937 3.314 13.400 1.00 89.94 88 GLY A O 1
ATOM 720 N N . ASP A 1 89 ? 12.076 4.363 11.416 1.00 91.62 89 ASP A N 1
ATOM 721 C CA . ASP A 1 89 ? 12.713 5.586 11.920 1.00 91.62 89 ASP A CA 1
ATOM 722 C C . ASP A 1 89 ? 11.733 6.542 12.629 1.00 91.62 89 ASP A C 1
ATOM 724 O O . ASP A 1 89 ? 12.139 7.401 13.426 1.00 91.62 89 ASP A O 1
ATOM 728 N N . ASN A 1 90 ? 10.429 6.423 12.348 1.00 93.12 90 ASN A N 1
ATOM 729 C CA . ASN A 1 90 ? 9.421 7.396 12.782 1.00 93.12 90 ASN A CA 1
ATOM 730 C C . ASN A 1 90 ? 8.233 6.796 13.545 1.00 93.12 90 ASN A C 1
ATOM 732 O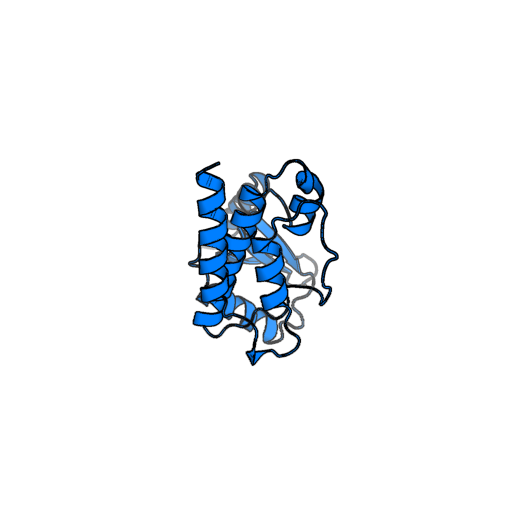 O . ASN A 1 90 ? 7.347 7.550 13.942 1.00 93.12 90 ASN A O 1
ATOM 736 N N . PHE A 1 91 ? 8.213 5.490 13.837 1.00 90.12 91 PHE A N 1
ATOM 737 C CA . PHE A 1 91 ? 7.047 4.809 14.422 1.00 90.12 91 PHE A CA 1
ATOM 738 C C . PHE A 1 91 ? 6.460 5.503 15.661 1.00 90.12 91 PHE A C 1
ATOM 740 O O . PHE A 1 91 ? 5.240 5.598 15.804 1.00 90.12 91 PHE A O 1
ATOM 747 N N . ASN A 1 92 ? 7.334 5.979 16.554 1.00 90.81 92 ASN A N 1
ATOM 748 C CA . ASN A 1 92 ? 6.959 6.633 17.812 1.00 90.81 92 ASN A CA 1
ATOM 749 C C . ASN A 1 92 ? 6.633 8.127 17.652 1.00 90.81 92 ASN A C 1
ATOM 751 O O . ASN A 1 92 ? 6.077 8.724 18.567 1.00 90.81 92 ASN A O 1
ATOM 755 N N . LYS A 1 93 ? 7.003 8.735 16.519 1.00 94.25 93 LYS A N 1
ATOM 756 C CA . LYS A 1 93 ? 6.684 10.133 16.186 1.00 94.25 93 LYS A CA 1
ATOM 757 C C . LYS A 1 93 ? 5.335 10.245 15.480 1.00 94.25 93 LYS A C 1
ATOM 759 O O . LYS A 1 93 ? 4.670 11.265 15.601 1.00 94.25 93 LYS A O 1
ATOM 764 N N . LEU A 1 94 ? 4.957 9.201 14.742 1.00 93.38 94 LEU A N 1
ATOM 765 C CA . LEU A 1 94 ? 3.693 9.122 14.022 1.00 93.38 94 LEU A CA 1
ATOM 766 C C . LEU A 1 94 ? 2.527 8.925 14.988 1.00 93.38 94 LEU A C 1
ATOM 768 O O . LEU A 1 94 ? 2.527 8.004 15.814 1.00 93.38 94 LEU A O 1
ATOM 772 N N . THR A 1 95 ? 1.496 9.747 14.823 1.00 93.31 95 THR A N 1
ATOM 773 C CA . THR A 1 95 ? 0.216 9.549 15.499 1.00 93.31 95 THR A CA 1
ATOM 774 C C . THR A 1 95 ? -0.525 8.352 14.898 1.00 93.31 95 THR A C 1
ATOM 776 O O . THR A 1 95 ? -0.191 7.852 13.820 1.00 93.31 95 THR A O 1
ATOM 779 N N . TRP A 1 96 ? -1.571 7.876 15.576 1.00 92.38 96 TRP A N 1
ATOM 780 C CA . TRP A 1 96 ? -2.451 6.863 14.988 1.00 92.38 96 TRP A CA 1
ATOM 781 C C . TRP A 1 96 ? -3.160 7.368 13.732 1.00 92.38 96 TRP A C 1
ATOM 783 O O . TRP A 1 96 ? -3.291 6.603 12.781 1.00 92.38 96 TRP A O 1
ATOM 793 N N . LYS A 1 97 ? -3.520 8.658 13.682 1.00 91.94 97 LYS A N 1
ATOM 794 C CA . LYS A 1 97 ? -4.092 9.283 12.485 1.00 91.94 97 LYS A CA 1
ATOM 795 C C . LYS A 1 97 ? -3.151 9.161 11.285 1.00 91.94 97 LYS A C 1
ATOM 797 O O . LYS A 1 97 ? -3.587 8.712 10.230 1.00 91.94 97 LYS A O 1
ATOM 802 N N . ASP A 1 98 ? -1.865 9.468 11.459 1.00 93.00 98 ASP A N 1
ATOM 803 C CA . ASP A 1 98 ? -0.873 9.354 10.378 1.00 93.00 98 ASP A CA 1
ATOM 804 C C . ASP A 1 98 ? -0.750 7.907 9.883 1.00 93.00 98 ASP A C 1
ATOM 806 O O . ASP A 1 98 ? -0.745 7.639 8.682 1.00 93.00 98 ASP A O 1
ATOM 810 N N . LYS A 1 99 ? -0.724 6.946 10.815 1.00 93.12 99 LYS A N 1
ATOM 811 C CA . LYS A 1 99 ? -0.658 5.510 10.499 1.00 93.12 99 LYS A CA 1
ATOM 812 C C . LYS A 1 99 ? -1.893 5.043 9.725 1.00 93.12 99 LYS A C 1
ATOM 814 O O . LYS A 1 99 ? -1.760 4.292 8.760 1.00 93.12 99 LYS A O 1
ATOM 819 N N . PHE A 1 100 ? -3.082 5.503 10.111 1.00 94.06 100 PHE A N 1
ATOM 820 C CA . PHE A 1 100 ? -4.318 5.193 9.394 1.00 94.06 100 PHE A CA 1
ATOM 821 C C . PHE A 1 100 ? -4.360 5.833 8.013 1.00 94.06 100 PHE A C 1
ATOM 823 O O . PHE A 1 100 ? -4.817 5.188 7.074 1.00 94.06 100 PHE A O 1
ATOM 830 N N . GLN A 1 101 ? -3.837 7.049 7.861 1.00 94.00 101 GLN A N 1
ATOM 831 C CA . GLN A 1 101 ? -3.758 7.707 6.563 1.00 94.00 101 GLN A CA 1
ATOM 832 C C . GLN A 1 101 ? -2.844 6.940 5.597 1.00 94.00 101 GLN A C 1
ATOM 834 O O . GLN A 1 101 ? -3.227 6.720 4.448 1.00 94.00 101 GLN A O 1
ATOM 839 N N . LEU A 1 102 ? -1.689 6.460 6.072 1.00 93.69 102 LEU A N 1
ATOM 840 C CA . LEU A 1 102 ? -0.799 5.596 5.287 1.00 93.69 102 LEU A CA 1
ATOM 841 C C . LEU A 1 102 ? -1.503 4.292 4.874 1.00 93.69 102 LEU A C 1
ATOM 843 O O . LEU A 1 102 ? -1.477 3.911 3.703 1.00 93.69 102 LEU A O 1
ATOM 847 N N . ALA A 1 103 ? -2.190 3.629 5.810 1.00 94.62 103 ALA A N 1
ATOM 848 C CA . ALA A 1 103 ? -2.962 2.420 5.514 1.00 94.62 103 ALA A CA 1
ATOM 849 C C . ALA A 1 103 ? -4.093 2.684 4.502 1.00 94.62 103 ALA A C 1
ATOM 851 O O . ALA A 1 103 ? -4.337 1.870 3.609 1.00 94.62 103 ALA A O 1
ATOM 852 N N . TYR A 1 104 ? -4.764 3.833 4.606 1.00 94.75 104 TYR A N 1
ATOM 853 C CA . TYR A 1 104 ? -5.836 4.238 3.702 1.00 94.75 104 TYR A CA 1
ATOM 854 C C . TYR A 1 104 ? -5.320 4.489 2.280 1.00 94.75 104 TYR A C 1
ATOM 856 O O . TYR A 1 104 ? -5.911 3.988 1.325 1.00 94.75 104 TYR A O 1
ATOM 864 N N . GLN A 1 105 ? -4.183 5.176 2.125 1.00 93.25 105 GLN A N 1
ATOM 865 C CA . GLN A 1 105 ? -3.534 5.373 0.821 1.00 93.25 105 GLN A CA 1
ATOM 866 C C . GLN A 1 105 ? -3.185 4.037 0.155 1.00 93.25 105 GLN A C 1
ATOM 868 O O . GLN A 1 105 ? -3.551 3.811 -0.998 1.00 93.25 105 GLN A O 1
ATOM 873 N N . LEU A 1 106 ? -2.563 3.113 0.897 1.00 93.00 106 LEU A N 1
ATOM 874 C CA . LEU A 1 106 ? -2.253 1.770 0.393 1.00 93.00 106 LEU A CA 1
ATOM 875 C C . LEU A 1 106 ? -3.515 0.995 0.000 1.00 93.00 106 LEU A C 1
ATOM 877 O O . LEU A 1 106 ? -3.540 0.318 -1.026 1.00 93.00 106 LEU A O 1
ATOM 881 N N . THR A 1 107 ? -4.581 1.113 0.790 1.00 94.19 107 THR A N 1
ATOM 882 C CA . THR A 1 107 ? -5.849 0.435 0.503 1.00 94.19 107 THR A CA 1
ATOM 883 C C . THR A 1 107 ? -6.494 0.969 -0.777 1.00 94.19 107 THR A C 1
ATOM 885 O O . THR A 1 107 ? -7.001 0.176 -1.570 1.00 94.19 107 THR A O 1
ATOM 888 N N . ASN A 1 108 ? -6.423 2.280 -1.033 1.00 92.31 108 ASN A N 1
ATOM 889 C CA . ASN A 1 108 ? -6.920 2.872 -2.279 1.00 92.31 108 ASN A CA 1
ATOM 890 C C . ASN A 1 108 ? -6.149 2.356 -3.496 1.00 92.31 108 ASN A C 1
ATOM 892 O O . ASN A 1 108 ? -6.774 1.922 -4.464 1.00 92.31 108 ASN A O 1
ATOM 896 N N . VAL A 1 109 ? -4.815 2.303 -3.408 1.00 92.00 109 VAL A N 1
ATOM 897 C CA . VAL A 1 109 ? -3.968 1.715 -4.458 1.00 92.00 109 VAL A CA 1
ATOM 898 C C . VAL A 1 109 ? -4.372 0.268 -4.721 1.00 92.00 109 VAL A C 1
ATOM 900 O O . VAL A 1 109 ? -4.654 -0.098 -5.859 1.00 92.00 109 VAL A O 1
ATOM 903 N N . MET A 1 110 ? -4.482 -0.559 -3.678 1.00 93.38 110 MET A N 1
ATOM 904 C CA . MET A 1 110 ? -4.864 -1.965 -3.835 1.00 93.38 110 MET A CA 1
ATOM 905 C C . MET A 1 110 ? -6.280 -2.134 -4.392 1.00 93.38 110 MET A C 1
ATOM 907 O O . MET A 1 110 ? -6.516 -3.020 -5.212 1.00 93.38 110 MET A O 1
ATOM 911 N N . SER A 1 111 ? -7.222 -1.280 -3.987 1.00 93.19 111 SER A N 1
ATOM 912 C CA . SER A 1 111 ? -8.575 -1.261 -4.545 1.00 93.19 111 SER A CA 1
ATOM 913 C C . SER A 1 111 ? -8.559 -0.939 -6.038 1.00 93.19 111 SER A C 1
ATOM 915 O O . SER A 1 111 ? -9.249 -1.603 -6.811 1.00 93.19 111 SER A O 1
ATOM 917 N N . TYR A 1 112 ? -7.755 0.042 -6.448 1.00 91.50 112 TYR A N 1
ATOM 918 C CA . TYR A 1 112 ? -7.612 0.428 -7.846 1.00 91.50 112 TYR A CA 1
ATOM 919 C C . TYR A 1 112 ? -6.954 -0.676 -8.685 1.00 91.50 112 TYR A C 1
ATOM 921 O O . TYR A 1 112 ? -7.489 -1.055 -9.726 1.00 91.50 112 TYR A O 1
ATOM 929 N N . LEU A 1 113 ? -5.869 -1.286 -8.195 1.00 91.88 113 LEU A N 1
ATOM 930 C CA . LEU A 1 113 ? -5.236 -2.432 -8.859 1.00 91.88 113 LEU A CA 1
ATOM 931 C C . LEU A 1 113 ? -6.228 -3.584 -9.059 1.00 91.88 113 LEU A C 1
ATOM 933 O O . LEU A 1 113 ? -6.333 -4.128 -10.158 1.00 91.88 113 LEU A O 1
ATOM 937 N N . HIS A 1 114 ? -6.995 -3.931 -8.021 1.00 93.00 114 HIS A N 1
ATOM 938 C CA . HIS A 1 114 ? -7.996 -4.993 -8.106 1.00 93.00 114 HIS A CA 1
ATOM 939 C C . HIS A 1 114 ? -9.130 -4.657 -9.082 1.00 93.00 114 HIS A C 1
ATOM 941 O O . HIS A 1 114 ? -9.576 -5.547 -9.807 1.00 93.00 114 HIS A O 1
ATOM 947 N N . TYR A 1 115 ? -9.575 -3.396 -9.135 1.00 91.69 115 TYR A N 1
ATOM 948 C CA . TYR A 1 115 ? -10.547 -2.925 -10.126 1.00 91.69 115 TYR A CA 1
ATOM 949 C C . TYR A 1 115 ? -10.026 -3.113 -11.559 1.00 91.69 115 TYR A C 1
ATOM 951 O O . TYR A 1 115 ? -10.753 -3.588 -12.429 1.00 91.69 115 TYR A O 1
ATOM 959 N N . GLU A 1 116 ? -8.736 -2.854 -11.782 1.00 91.06 116 GLU A N 1
ATOM 960 C CA . GLU A 1 116 ? -8.060 -3.082 -13.062 1.00 91.06 116 GLU A CA 1
ATOM 961 C C . GLU A 1 116 ? -7.724 -4.560 -13.348 1.00 91.06 116 GLU A C 1
ATOM 963 O O . GLU A 1 116 ? -7.116 -4.867 -14.382 1.00 91.06 116 GLU A O 1
ATOM 968 N N . GLY A 1 117 ? -8.117 -5.484 -12.464 1.00 91.31 117 GLY A N 1
ATOM 969 C CA . GLY A 1 117 ? -7.854 -6.919 -12.584 1.00 91.31 117 GLY A CA 1
ATOM 970 C C . GLY A 1 117 ? -6.401 -7.315 -12.302 1.00 91.31 117 GLY A C 1
ATOM 971 O O . GLY A 1 117 ? -5.965 -8.390 -12.715 1.00 91.31 117 GLY A O 1
ATOM 972 N N . ILE A 1 118 ? -5.638 -6.455 -11.624 1.00 90.38 118 ILE A N 1
ATOM 973 C CA . ILE A 1 118 ? -4.221 -6.650 -11.311 1.00 90.38 118 ILE A CA 1
ATOM 974 C C . ILE A 1 118 ? -4.080 -7.146 -9.873 1.00 90.38 118 ILE A C 1
ATOM 976 O O . ILE A 1 118 ? -4.580 -6.537 -8.931 1.00 90.38 118 ILE A O 1
ATOM 980 N N . VAL A 1 119 ? -3.340 -8.240 -9.692 1.00 89.19 119 VAL A N 1
ATOM 981 C CA . VAL A 1 119 ? -2.946 -8.746 -8.371 1.00 89.19 119 VAL A CA 1
ATOM 982 C C . VAL A 1 119 ? -1.464 -8.443 -8.176 1.00 89.19 119 VAL A C 1
ATOM 984 O O . VAL A 1 119 ? -0.647 -8.965 -8.929 1.00 89.19 119 VAL A O 1
ATOM 987 N N . HIS A 1 120 ? -1.118 -7.638 -7.165 1.00 87.00 120 HIS A N 1
ATOM 988 C CA . HIS A 1 120 ? 0.266 -7.194 -6.915 1.00 87.00 120 HIS A CA 1
ATOM 989 C C . HIS A 1 120 ? 1.229 -8.351 -6.584 1.00 87.00 120 HIS A C 1
ATOM 991 O O . HIS A 1 120 ? 2.398 -8.307 -6.943 1.00 87.00 120 HIS A O 1
ATOM 997 N N . ARG A 1 121 ? 0.737 -9.408 -5.917 1.00 84.62 121 ARG A N 1
ATOM 998 C CA . ARG A 1 121 ? 1.455 -10.645 -5.517 1.00 84.62 121 ARG A CA 1
ATOM 999 C C . ARG A 1 121 ? 2.595 -10.494 -4.506 1.00 84.62 121 ARG A C 1
ATOM 1001 O O . ARG A 1 121 ? 2.762 -11.412 -3.715 1.00 84.62 121 ARG A O 1
ATOM 1008 N N . ASP A 1 122 ? 3.301 -9.367 -4.480 1.00 82.19 122 ASP A N 1
ATOM 1009 C CA . ASP A 1 122 ? 4.447 -9.142 -3.580 1.00 82.19 122 ASP A CA 1
ATOM 1010 C C . ASP A 1 122 ? 4.266 -7.937 -2.638 1.00 82.19 122 ASP A C 1
ATOM 1012 O O . ASP A 1 122 ? 5.150 -7.109 -2.454 1.00 82.19 122 ASP A O 1
ATOM 1016 N N . LEU A 1 123 ? 3.067 -7.782 -2.065 1.00 78.31 123 LEU A N 1
ATOM 1017 C CA . LEU A 1 123 ? 2.793 -6.685 -1.122 1.00 78.31 123 LEU A CA 1
ATOM 1018 C C . LEU A 1 123 ? 3.411 -6.942 0.269 1.00 78.31 123 LEU A C 1
ATOM 1020 O O . LEU A 1 123 ? 3.632 -6.008 1.035 1.00 78.31 123 LEU A O 1
ATOM 1024 N N . HIS A 1 124 ? 3.675 -8.207 0.621 1.00 69.75 124 HIS A N 1
ATOM 1025 C CA . HIS A 1 124 ? 4.372 -8.576 1.853 1.00 69.75 124 HIS A CA 1
ATOM 1026 C C . HIS A 1 124 ? 5.032 -9.957 1.737 1.00 69.75 124 HIS A C 1
ATOM 1028 O O . HIS A 1 124 ? 4.555 -10.828 1.014 1.00 69.75 124 HIS A O 1
ATOM 1034 N N . SER A 1 125 ? 6.062 -10.202 2.548 1.00 57.25 125 SER A N 1
ATOM 1035 C CA . SER A 1 125 ? 6.832 -11.455 2.577 1.00 57.25 125 SER A CA 1
ATOM 1036 C C . SER A 1 125 ? 6.133 -12.642 3.271 1.00 57.25 125 SER A C 1
ATOM 1038 O O . SER A 1 125 ? 6.793 -13.580 3.716 1.00 57.25 125 SER A O 1
ATOM 1040 N N . GLY A 1 126 ? 4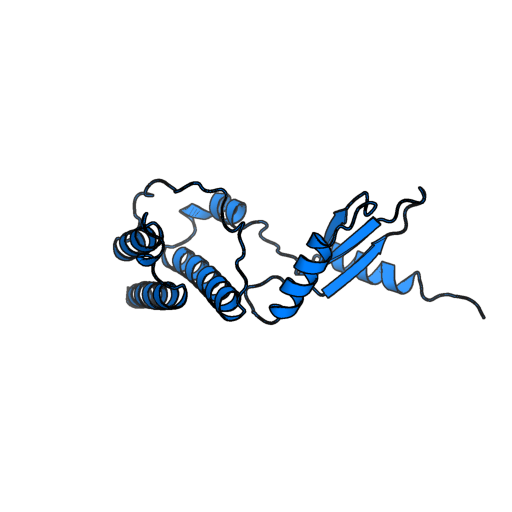.806 -12.622 3.426 1.00 61.78 126 GLY A N 1
ATOM 1041 C CA . GLY A 1 126 ? 4.045 -13.708 4.062 1.00 61.78 126 GLY A CA 1
ATOM 1042 C C . GLY A 1 126 ? 3.943 -13.643 5.596 1.00 61.78 126 GLY A C 1
ATOM 1043 O O . GLY A 1 126 ? 3.145 -14.374 6.180 1.00 61.78 126 GLY A O 1
ATOM 1044 N N . GLN A 1 127 ? 4.685 -12.758 6.270 1.00 68.69 127 GLN A N 1
ATOM 1045 C CA . GLN A 1 127 ? 4.675 -12.666 7.738 1.00 68.69 127 GLN A CA 1
ATOM 1046 C C . GLN A 1 127 ? 3.523 -11.794 8.260 1.00 68.69 127 GLN A C 1
ATOM 1048 O O . GLN A 1 127 ? 3.239 -10.736 7.698 1.00 68.69 127 GLN A O 1
ATOM 1053 N N . ARG A 1 128 ? 2.868 -12.254 9.336 1.00 79.38 128 ARG A N 1
ATOM 1054 C CA . ARG A 1 128 ? 1.853 -11.508 10.100 1.00 79.38 128 ARG A CA 1
ATOM 1055 C C . ARG A 1 128 ? 2.498 -10.972 11.373 1.00 79.38 128 ARG A C 1
ATOM 1057 O O . ARG A 1 128 ? 3.202 -11.713 12.057 1.00 79.38 128 ARG A O 1
ATOM 1064 N N . GLU A 1 129 ? 2.277 -9.699 11.672 1.00 74.06 129 GLU A N 1
ATOM 1065 C CA . GLU A 1 129 ? 2.889 -9.051 12.832 1.00 74.06 129 GLU A CA 1
ATOM 1066 C C . GLU A 1 129 ? 2.183 -9.415 14.147 1.00 74.06 129 GLU A C 1
ATOM 1068 O O . GLU A 1 129 ? 1.000 -9.764 14.169 1.00 74.06 129 GLU A O 1
ATOM 1073 N N . ASN A 1 130 ? 2.920 -9.307 15.257 1.00 80.31 130 ASN A N 1
ATOM 1074 C CA . ASN A 1 130 ? 2.337 -9.356 16.597 1.00 80.31 130 ASN A CA 1
ATOM 1075 C C . ASN A 1 130 ? 1.603 -8.043 16.902 1.00 80.31 130 ASN A C 1
ATOM 1077 O O . ASN A 1 130 ? 1.960 -6.986 16.386 1.00 80.31 130 ASN A O 1
ATOM 1081 N N . ILE A 1 131 ? 0.613 -8.098 17.795 1.00 82.00 131 ILE A N 1
ATOM 1082 C CA . ILE A 1 131 ? -0.133 -6.908 18.218 1.00 82.00 131 ILE A CA 1
ATOM 1083 C C . ILE A 1 131 ? 0.827 -5.897 18.849 1.00 82.00 131 ILE A C 1
ATOM 1085 O O . ILE A 1 131 ? 1.476 -6.184 19.856 1.00 82.00 131 ILE A O 1
ATOM 1089 N N . VAL A 1 132 ? 0.873 -4.691 18.285 1.00 85.62 132 VAL A N 1
ATOM 1090 C CA . VAL A 1 132 ? 1.632 -3.580 18.859 1.00 85.62 132 VAL A CA 1
ATOM 1091 C C . VAL A 1 132 ? 0.825 -2.960 20.009 1.00 85.62 132 VAL A C 1
ATOM 1093 O O . VAL A 1 132 ? -0.342 -2.599 19.804 1.00 85.62 132 VAL A O 1
ATOM 1096 N N . PRO A 1 133 ? 1.395 -2.810 21.220 1.00 87.56 133 PRO A N 1
ATOM 1097 C CA . PRO A 1 133 ? 0.710 -2.154 22.331 1.00 87.56 133 PRO A CA 1
ATOM 1098 C C . PRO A 1 133 ? 0.193 -0.759 21.960 1.00 87.56 133 PRO A C 1
ATOM 1100 O O . PRO A 1 133 ? 0.878 0.016 21.296 1.00 87.56 133 PRO A O 1
ATOM 1103 N N . GLY A 1 134 ? -1.027 -0.439 22.397 1.00 88.31 134 GLY A N 1
ATOM 1104 C CA . GLY A 1 134 ? -1.681 0.837 22.090 1.00 88.31 134 GLY A CA 1
ATOM 1105 C C . GLY A 1 134 ? -2.393 0.890 20.735 1.00 88.31 134 GLY A C 1
ATOM 1106 O O . GLY A 1 134 ? -2.898 1.952 20.382 1.00 88.31 134 GLY A O 1
ATOM 1107 N N . THR A 1 135 ? -2.462 -0.224 19.993 1.00 91.56 135 THR A N 1
ATOM 1108 C CA . THR A 1 135 ? -3.260 -0.318 18.759 1.00 91.56 135 THR A CA 1
ATOM 1109 C C . THR A 1 135 ? -4.751 -0.108 19.043 1.00 91.56 135 THR A C 1
ATOM 1111 O O . THR A 1 135 ? -5.304 -0.822 19.884 1.00 91.56 135 THR A O 1
ATOM 1114 N N . PRO A 1 136 ? -5.430 0.829 18.351 1.00 93.38 136 PRO A N 1
ATOM 1115 C CA . PRO A 1 136 ? -6.862 1.039 18.507 1.00 93.38 136 PRO A CA 1
ATOM 1116 C C . PRO A 1 136 ? -7.659 -0.204 18.122 1.00 93.38 136 PRO A C 1
ATOM 1118 O O . PRO A 1 136 ? -7.383 -0.845 17.107 1.00 93.38 136 PRO A O 1
ATOM 1121 N N . LYS A 1 137 ? -8.664 -0.533 18.939 1.00 93.25 137 LYS A N 1
ATOM 1122 C CA . LYS A 1 137 ? -9.404 -1.792 18.821 1.00 93.25 137 LYS A CA 1
ATOM 1123 C C . LYS A 1 137 ? -10.094 -1.953 17.463 1.00 93.25 137 LYS A C 1
ATOM 1125 O O . LYS A 1 137 ? -9.982 -3.013 16.866 1.00 93.25 137 LYS A O 1
ATOM 1130 N N . ASP A 1 138 ? -10.721 -0.901 16.946 1.00 94.25 138 ASP A N 1
ATOM 1131 C CA . ASP A 1 138 ? -11.408 -0.946 15.648 1.00 94.25 138 ASP A CA 1
ATOM 1132 C C . ASP A 1 138 ? -10.443 -1.274 14.494 1.00 94.25 138 ASP A C 1
ATOM 1134 O O . ASP A 1 138 ? -10.782 -2.024 13.584 1.00 94.25 138 ASP A O 1
ATOM 1138 N N . TYR A 1 139 ? -9.210 -0.755 14.552 1.00 94.12 139 TYR A N 1
ATOM 1139 C CA . TYR A 1 139 ? -8.178 -1.075 13.565 1.00 94.12 139 TYR A CA 1
ATOM 1140 C C . TYR A 1 139 ? -7.673 -2.511 13.723 1.00 94.12 139 TYR A C 1
ATOM 1142 O O . TYR A 1 139 ? -7.468 -3.202 12.727 1.00 94.12 139 TYR A O 1
ATOM 1150 N N . TYR A 1 140 ? -7.507 -2.966 14.972 1.00 93.12 140 TYR A N 1
ATOM 1151 C CA . TYR A 1 140 ? -7.176 -4.356 15.279 1.00 93.12 140 TYR A CA 1
ATOM 1152 C C . TYR A 1 140 ? -8.195 -5.330 14.687 1.00 93.12 140 TYR A C 1
ATOM 1154 O O . TYR A 1 140 ? -7.818 -6.236 13.946 1.00 93.12 140 TYR A O 1
ATOM 1162 N N . ASP A 1 141 ? -9.476 -5.107 14.970 1.00 94.56 141 ASP A N 1
ATOM 1163 C CA . ASP A 1 141 ? -10.562 -5.957 14.491 1.00 94.56 141 ASP A CA 1
ATOM 1164 C C . ASP A 1 141 ? -10.577 -5.997 12.948 1.00 94.56 141 ASP A C 1
ATOM 1166 O O . ASP A 1 141 ? -10.649 -7.075 12.356 1.00 94.56 141 ASP A O 1
ATOM 1170 N N . LEU A 1 142 ? -10.383 -4.846 12.289 1.00 95.44 142 LEU A N 1
ATOM 1171 C CA . LEU A 1 142 ? -10.332 -4.756 10.828 1.00 95.44 142 LEU A CA 1
ATOM 1172 C C . LEU A 1 142 ? -9.194 -5.584 10.209 1.00 95.44 142 LEU A C 1
ATOM 1174 O O . LEU A 1 142 ? -9.432 -6.341 9.267 1.00 95.44 142 LEU A O 1
ATOM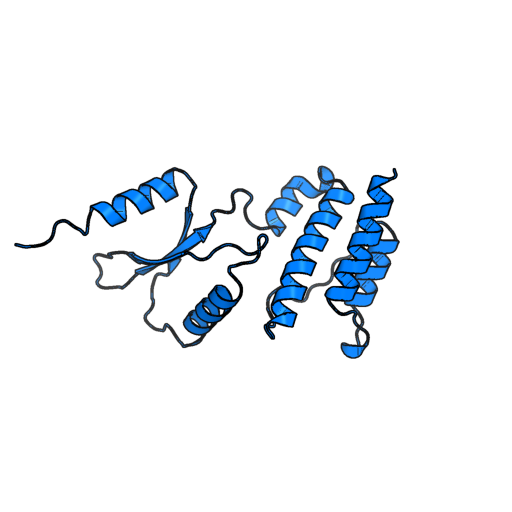 1178 N N . TYR A 1 143 ? -7.954 -5.468 10.698 1.00 91.06 143 TYR A N 1
ATOM 1179 C CA . TYR A 1 143 ? -6.864 -6.237 10.085 1.00 91.06 143 TYR A CA 1
ATOM 1180 C C . TYR A 1 143 ? -6.945 -7.735 10.415 1.00 91.06 143 TYR A C 1
ATOM 1182 O O . TYR A 1 143 ? -6.467 -8.549 9.624 1.00 91.06 143 TYR A O 1
ATOM 1190 N N . GLN A 1 144 ? -7.586 -8.122 11.526 1.00 92.31 144 GLN A N 1
ATOM 1191 C CA . GLN A 1 144 ? -7.911 -9.527 11.795 1.00 92.31 144 GLN A CA 1
ATOM 1192 C C . GLN A 1 144 ? -8.900 -10.084 10.760 1.00 92.31 144 GLN A C 1
ATOM 1194 O O . GLN A 1 144 ? -8.667 -11.182 10.255 1.00 92.31 144 GLN A O 1
ATOM 1199 N N . GLU A 1 145 ? -9.938 -9.327 10.372 1.00 95.00 145 GLU A N 1
ATOM 1200 C CA . GLU A 1 145 ? -10.840 -9.714 9.268 1.00 95.00 145 GLU A CA 1
ATOM 1201 C C . GLU A 1 145 ? -10.066 -9.911 7.952 1.00 95.00 145 GLU A C 1
ATOM 1203 O O . GLU A 1 145 ? -10.275 -10.888 7.230 1.00 95.00 145 GLU A O 1
ATOM 1208 N N . CYS A 1 146 ? -9.113 -9.023 7.647 1.00 93.56 146 CYS A N 1
ATOM 1209 C CA . CYS A 1 146 ? -8.234 -9.158 6.478 1.00 93.56 146 CYS A CA 1
ATOM 1210 C C . CYS A 1 146 ? -7.360 -10.422 6.519 1.00 93.56 146 CYS A C 1
ATOM 1212 O O . CYS A 1 146 ? -6.939 -10.928 5.475 1.00 93.56 146 CYS A O 1
ATOM 1214 N N . TRP A 1 147 ? -7.074 -10.938 7.712 1.00 91.44 147 TRP A N 1
ATOM 1215 C CA . TRP A 1 147 ? -6.223 -12.102 7.945 1.00 91.44 147 TRP A CA 1
ATOM 1216 C C . TRP A 1 147 ? -6.993 -13.412 8.123 1.00 91.44 147 TRP A C 1
ATOM 1218 O O . TRP A 1 147 ? -6.370 -14.428 8.468 1.00 91.44 147 TRP A O 1
ATOM 1228 N N . ASP A 1 148 ? -8.296 -13.434 7.829 1.00 93.31 148 ASP A N 1
ATOM 1229 C CA . ASP A 1 148 ? -9.096 -14.657 7.884 1.00 93.31 148 ASP A CA 1
ATOM 1230 C C . ASP A 1 148 ? -8.427 -15.787 7.072 1.00 93.31 148 ASP A C 1
ATOM 1232 O O . ASP A 1 148 ? -7.873 -15.583 5.981 1.00 93.31 148 ASP A O 1
ATOM 1236 N N . GLY A 1 149 ? -8.398 -16.993 7.640 1.00 90.88 149 GLY A N 1
ATOM 1237 C CA . GLY A 1 149 ? -7.814 -18.166 6.991 1.00 90.88 149 GLY A CA 1
ATOM 1238 C C . GLY A 1 149 ? -8.535 -18.528 5.692 1.00 90.88 149 GLY A C 1
ATOM 1239 O O . GLY A 1 149 ? -7.898 -19.008 4.756 1.00 90.88 149 GLY A O 1
ATOM 1240 N N . GLU A 1 150 ? -9.828 -18.226 5.604 1.00 94.38 150 GLU A N 1
ATOM 1241 C CA . GLU A 1 150 ? -10.668 -18.477 4.442 1.00 94.38 150 GLU A CA 1
ATOM 1242 C C . GLU A 1 150 ? -10.701 -17.243 3.516 1.00 94.38 150 GLU A C 1
ATOM 1244 O O . GLU A 1 150 ? -11.226 -16.193 3.894 1.00 94.38 150 GLU A O 1
ATOM 1249 N N . PRO A 1 151 ? -10.170 -17.324 2.278 1.00 92.44 151 PRO A N 1
ATOM 1250 C CA . PRO A 1 151 ? -10.069 -16.161 1.391 1.00 92.44 151 PRO A CA 1
ATOM 1251 C C . PRO A 1 151 ? -11.401 -15.467 1.079 1.00 92.44 151 PRO A C 1
ATOM 1253 O O . PRO A 1 151 ? -11.432 -14.255 0.912 1.00 92.44 151 PRO A O 1
ATOM 1256 N N . ASN A 1 152 ? -12.497 -16.220 1.018 1.00 94.81 152 ASN A N 1
ATOM 1257 C CA . ASN A 1 152 ? -13.850 -15.724 0.755 1.00 94.81 152 ASN A CA 1
ATOM 1258 C C . ASN A 1 152 ? -14.492 -15.001 1.949 1.00 94.81 152 ASN A C 1
ATOM 1260 O O . ASN A 1 152 ? -15.502 -14.328 1.760 1.00 94.81 152 ASN A O 1
ATOM 1264 N N . LYS A 1 153 ? -13.939 -15.142 3.159 1.00 96.25 153 LYS A N 1
ATOM 1265 C CA . LYS A 1 153 ? -14.383 -14.392 4.343 1.00 96.25 153 LYS A CA 1
ATOM 1266 C C . LYS A 1 153 ? -13.687 -13.041 4.484 1.00 96.25 153 LYS A C 1
ATOM 1268 O O . LYS A 1 153 ? -14.181 -12.176 5.203 1.00 96.25 153 LYS A O 1
ATOM 1273 N N . ARG A 1 154 ? -12.562 -12.845 3.790 1.00 96.25 154 ARG A N 1
ATOM 1274 C CA . ARG A 1 154 ? -11.805 -11.591 3.832 1.00 96.25 154 ARG A CA 1
ATOM 1275 C C . ARG A 1 154 ? -12.602 -10.459 3.172 1.00 96.25 154 ARG A C 1
ATOM 1277 O O . ARG A 1 154 ? -13.257 -10.686 2.152 1.00 96.25 154 ARG A O 1
ATOM 1284 N N . PRO A 1 155 ? -12.533 -9.233 3.711 1.00 97.00 155 PRO A N 1
ATOM 1285 C CA . PRO A 1 155 ? -13.174 -8.073 3.110 1.00 97.00 155 PRO A CA 1
ATOM 1286 C C . PRO A 1 155 ? -12.546 -7.719 1.754 1.00 97.00 155 PRO A C 1
ATOM 1288 O O . PRO A 1 155 ? -11.371 -7.979 1.493 1.00 97.00 155 PRO A O 1
ATOM 1291 N N . THR A 1 156 ? -13.326 -7.068 0.890 1.00 96.38 156 THR A N 1
ATOM 1292 C CA . THR A 1 156 ? -12.784 -6.416 -0.309 1.00 96.38 156 THR A CA 1
ATOM 1293 C C . THR A 1 156 ? -12.001 -5.166 0.088 1.00 96.38 156 THR A C 1
ATOM 1295 O O . THR A 1 156 ? -12.284 -4.557 1.120 1.00 96.38 156 THR A O 1
ATOM 1298 N N . MET A 1 157 ? -11.063 -4.721 -0.753 1.00 95.31 157 MET A N 1
ATOM 1299 C CA . MET A 1 157 ? -10.322 -3.475 -0.491 1.00 95.31 157 MET A CA 1
ATOM 1300 C C . MET A 1 157 ? -11.244 -2.253 -0.387 1.00 95.31 157 MET A C 1
ATOM 1302 O O . MET A 1 157 ? -10.971 -1.359 0.404 1.00 95.31 157 MET A O 1
ATOM 1306 N N . ILE A 1 158 ? -12.380 -2.258 -1.094 1.00 95.69 158 ILE A N 1
ATOM 1307 C CA . ILE A 1 158 ? -13.424 -1.232 -0.960 1.00 95.69 158 ILE A CA 1
ATOM 1308 C C . ILE A 1 158 ? -13.955 -1.196 0.480 1.00 95.69 158 ILE A C 1
ATOM 1310 O O . ILE A 1 158 ? -13.940 -0.140 1.107 1.00 95.69 158 ILE A O 1
ATOM 1314 N N . LYS A 1 159 ? -14.347 -2.352 1.040 1.00 96.75 159 LYS A N 1
ATOM 1315 C CA . LYS A 1 159 ? -14.822 -2.434 2.431 1.00 96.75 159 LYS A CA 1
ATOM 1316 C C . LYS A 1 159 ? -13.732 -2.005 3.419 1.00 96.75 159 LYS A C 1
ATOM 1318 O O . LYS A 1 159 ? -14.019 -1.284 4.368 1.00 96.75 159 LYS A O 1
ATOM 1323 N N . VAL A 1 160 ? -12.479 -2.407 3.194 1.00 97.44 160 VAL A N 1
ATOM 1324 C CA . VAL A 1 160 ? -11.352 -1.993 4.050 1.00 97.44 160 VAL A CA 1
ATOM 1325 C C . VAL A 1 160 ? -11.173 -0.472 4.028 1.00 97.44 160 VAL A C 1
ATOM 1327 O O . VAL A 1 160 ? -11.020 0.132 5.088 1.00 97.44 160 VAL A O 1
ATOM 1330 N N . ALA A 1 161 ? -11.244 0.164 2.854 1.00 95.88 161 ALA A N 1
ATOM 1331 C CA . ALA A 1 161 ? -11.120 1.615 2.723 1.00 95.88 161 ALA A CA 1
ATOM 1332 C C . ALA A 1 161 ? -12.262 2.348 3.443 1.00 95.88 161 ALA A C 1
ATOM 1334 O O . ALA A 1 161 ? -12.020 3.339 4.132 1.00 95.88 161 ALA A O 1
ATOM 1335 N N . GLU A 1 162 ? -13.495 1.849 3.327 1.00 96.25 162 GLU A N 1
ATOM 1336 C CA . GLU A 1 162 ? -14.661 2.402 4.023 1.00 96.25 162 GLU A CA 1
ATOM 1337 C C . GLU A 1 162 ? -14.515 2.331 5.548 1.00 96.25 162 GLU A C 1
ATOM 1339 O O . GLU A 1 162 ? -14.755 3.327 6.233 1.00 96.25 162 GLU A O 1
ATOM 1344 N N . GLU A 1 163 ? -14.089 1.187 6.090 1.00 96.94 163 GLU A N 1
ATOM 1345 C CA . GLU A 1 163 ? -13.873 1.029 7.533 1.00 96.94 163 GLU A CA 1
ATOM 1346 C C . GLU A 1 163 ? -12.700 1.881 8.035 1.00 96.94 163 GLU A C 1
ATOM 1348 O O . GLU A 1 163 ? -12.834 2.571 9.048 1.00 96.94 163 GLU A O 1
ATOM 1353 N N . LEU A 1 164 ? -11.583 1.937 7.300 1.00 96.25 164 LEU A N 1
ATOM 1354 C CA . LEU A 1 164 ? -10.471 2.836 7.628 1.00 96.25 164 LEU A CA 1
ATOM 1355 C C . LEU A 1 164 ? -10.912 4.297 7.644 1.00 96.25 164 LEU A C 1
ATOM 1357 O O . LEU A 1 164 ? -10.558 5.028 8.565 1.00 96.25 164 LEU A O 1
ATOM 1361 N N . LYS A 1 165 ? -11.725 4.723 6.673 1.00 95.25 165 LYS A N 1
ATOM 1362 C CA . LYS A 1 165 ? -12.255 6.088 6.623 1.00 95.25 165 LYS A CA 1
ATOM 1363 C C . LYS A 1 165 ? -13.117 6.407 7.845 1.00 95.25 165 LYS A C 1
ATOM 1365 O O . LYS A 1 165 ? -12.972 7.486 8.413 1.00 95.25 165 LYS A O 1
ATOM 1370 N N . LYS A 1 166 ? -13.960 5.469 8.293 1.00 95.12 166 LYS A N 1
AT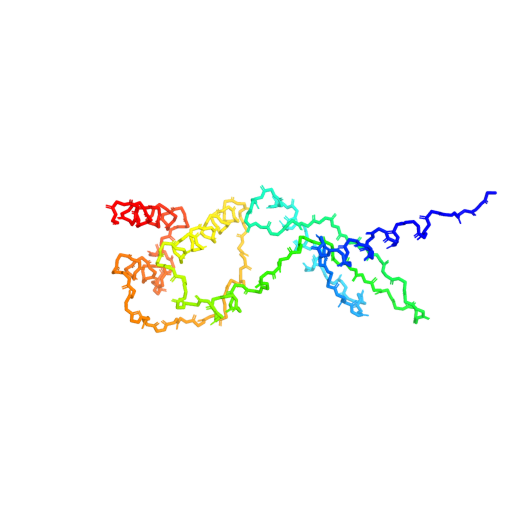OM 1371 C CA . LYS A 1 166 ? -14.735 5.621 9.539 1.00 95.12 166 LYS A CA 1
ATOM 1372 C C . LYS A 1 166 ? -13.821 5.750 10.754 1.00 95.12 166 LYS A C 1
ATOM 1374 O O . LYS A 1 166 ? -14.069 6.600 11.603 1.00 95.12 166 LYS A O 1
ATOM 1379 N N . ILE A 1 167 ? -12.773 4.928 10.841 1.00 94.69 167 ILE A N 1
ATOM 1380 C CA . ILE A 1 167 ? -11.789 5.007 11.927 1.00 94.69 167 ILE A CA 1
ATOM 1381 C C . ILE A 1 167 ? -11.109 6.378 11.907 1.00 94.69 167 ILE A C 1
ATOM 1383 O O . ILE A 1 167 ? -11.092 7.042 12.934 1.00 94.69 167 ILE A O 1
ATOM 1387 N N . ILE A 1 168 ? -10.618 6.838 10.753 1.00 93.94 168 ILE A N 1
ATOM 1388 C CA . ILE A 1 168 ? -9.964 8.148 10.614 1.00 93.94 168 ILE A CA 1
ATOM 1389 C C . ILE A 1 168 ? -10.891 9.271 11.085 1.00 93.94 168 ILE A C 1
ATOM 1391 O O . ILE A 1 168 ? -10.462 10.078 11.901 1.00 93.94 168 ILE A O 1
ATOM 1395 N N . MET A 1 169 ? -12.157 9.278 10.651 1.00 90.81 169 MET A N 1
ATOM 1396 C CA . MET A 1 169 ? -13.147 10.296 11.036 1.00 90.81 169 MET A CA 1
ATOM 1397 C C . MET A 1 169 ? -13.367 10.373 12.551 1.00 90.81 169 MET A C 1
ATOM 1399 O O . MET A 1 169 ? -13.399 11.467 13.102 1.00 90.81 169 MET A O 1
ATOM 1403 N N . LYS A 1 170 ? -13.436 9.232 13.252 1.00 88.88 170 LYS A N 1
ATOM 1404 C CA . LYS A 1 170 ? -13.554 9.219 14.725 1.00 88.88 170 LYS A CA 1
ATOM 1405 C C . LYS A 1 170 ? -12.374 9.906 15.417 1.00 88.88 170 LYS A C 1
ATOM 1407 O O . LYS A 1 170 ? -12.533 10.439 16.506 1.00 88.88 170 LYS A O 1
ATOM 1412 N N . TRP A 1 171 ? -11.193 9.871 14.804 1.00 80.75 171 TRP A N 1
ATOM 1413 C CA . TRP A 1 171 ? -9.983 10.522 15.308 1.00 80.75 171 TRP A CA 1
ATOM 1414 C C . TRP A 1 171 ? -9.845 11.982 14.852 1.00 80.75 171 TRP A C 1
ATOM 1416 O O . TRP A 1 171 ? -8.865 12.630 15.205 1.00 80.75 171 TRP A O 1
ATOM 1426 N N . GLU A 1 172 ? -10.785 12.511 14.063 1.00 74.75 172 GLU A N 1
ATOM 1427 C CA . GLU A 1 172 ? -10.869 13.951 13.769 1.00 74.75 172 GLU A CA 1
ATOM 1428 C C . GLU A 1 172 ? -11.722 14.706 14.795 1.00 74.75 172 GLU A C 1
ATOM 1430 O O . GLU A 1 172 ? -11.624 15.926 14.889 1.00 74.75 172 GLU A O 1
ATOM 1435 N N . GLU A 1 173 ? -12.540 13.985 15.564 1.00 60.72 173 GLU A N 1
ATOM 1436 C CA . GLU A 1 173 ? -13.456 14.530 16.574 1.00 60.72 173 GLU A CA 1
ATOM 1437 C C . GLU A 1 173 ? -12.857 14.563 17.997 1.00 60.72 173 GLU A C 1
ATOM 1439 O O . GLU A 1 173 ? -13.526 15.011 18.931 1.00 60.72 173 GLU A O 1
ATOM 1444 N N . VAL A 1 174 ? -11.614 14.094 18.169 1.00 57.81 174 VAL A N 1
ATOM 1445 C CA . VAL A 1 174 ? -10.884 13.985 19.450 1.00 57.81 174 VAL A CA 1
ATOM 1446 C C . VAL A 1 174 ? -9.631 14.847 19.410 1.00 57.81 174 VAL A C 1
ATOM 1448 O O . VAL A 1 174 ? -9.378 15.548 20.415 1.00 57.81 174 VAL A O 1
#